Protein AF-A0A4Y2KUG7-F1 (afdb_monomer)

Nearest PDB structures (foldseek):
  6pr5-assembly1_A  TM=9.667E-01  e=8.102E-09  Helicoverpa zea
  6pqr-assembly1_A  TM=6.455E-01  e=1.041E-07  Helicoverpa zea
  6pqy-assembly1_D  TM=7.388E-01  e=4.817E-07  Helicoverpa zea
  6pqn-assembly1_A  TM=5.724E-01  e=1.990E-06  Helicoverpa zea
  6pqn-assembly1_B  TM=5.349E-01  e=6.933E-06  Helicoverpa zea

Secondary structure (DSSP, 8-state):
-HHHH---HHHHHHHHHHHHHHTSSS-B-HHHHHHHHHHHHHHHHHH-TTSPPPHHHHHHHHHHHHHHHH-SS-GGGG-SHHHHHHHHHHHHHHHHSS--S-HHHHHHHHHHHHHHHH-HHHHHHSPPPPPPPPPPPHHHHHHB---S---------------------

Radius of gyration: 23.15 Å; Cα contacts (8 Å, |Δi|>4): 95; chains: 1; bounding box: 74×38×55 Å

pLDDT: mean 82.9, std 19.22, range [28.8, 96.75]

Foldseek 3Di:
DCVVPVDDPVLVVLVVLLVVLLLDQAAFDLVLLLVSLVVSVVVCCVPPVVDDDDPVSCCCSPVVSVVSVPDPGRNSVVDCVVVVVCVVVLVVCLVPPFDPPDPVRSVVRSVVVVCCVPDPVNVVVDDDDDDDDDDDDPSSVVRGDDDDDPPPPDDDPDDDDDDDDDDDD

Mean predicted aligned error: 10.37 Å

Organism: Araneus ventricosus (NCBI:txid182803)

Solvent-accessible surface area (backbone atoms only — not comparable to full-atom values): 10553 Å² total; per-residue (Å²): 107,45,92,78,69,74,50,63,61,67,62,53,53,52,51,51,41,52,52,52,54,47,63,29,79,50,55,66,32,58,65,57,44,42,53,55,27,48,56,52,48,52,51,44,53,74,77,39,66,91,53,83,76,52,70,69,59,45,44,50,49,76,41,34,50,63,53,54,69,73,42,93,56,35,62,29,74,73,52,62,62,70,63,57,59,46,52,59,51,52,58,50,38,60,71,76,66,29,56,86,86,44,73,67,54,25,50,52,38,41,49,53,53,50,51,62,63,67,31,66,73,60,47,71,74,44,88,75,81,87,79,85,84,76,88,78,56,75,70,44,61,71,34,37,57,88,71,86,75,102,75,82,91,71,88,80,86,75,86,78,84,84,78,85,77,87,79,90,131

Sequence (169 aa):
MTEITGVEFNLIKRLVIILECINCNMKINLDKFAEFSRVTQDIYLRKYSWYPMPVSLHKILFHGRNIIEACILPIGLYSEEAQEARNKHNRQYRKLFTRKTFRISTNTDLLHRLLITSDPYIASLRAAPKSIKQKMDREMKKLLELSLSDEEDSVIVSEDSSEESSSSE

Structure (mmCIF, N/CA/C/O backbone):
data_AF-A0A4Y2KUG7-F1
#
_entry.id   AF-A0A4Y2KUG7-F1
#
loop_
_atom_site.group_PDB
_atom_site.id
_atom_site.type_symbol
_atom_site.label_atom_id
_atom_site.label_alt_id
_atom_site.label_comp_id
_atom_site.label_asym_id
_atom_site.label_entity_id
_atom_site.label_seq_id
_atom_site.pdbx_PDB_ins_code
_atom_site.Cartn_x
_atom_site.Cartn_y
_atom_site.Cartn_z
_atom_site.occupancy
_atom_site.B_iso_or_equiv
_atom_site.auth_seq_id
_atom_site.auth_comp_id
_atom_site.auth_asym_id
_atom_site.auth_atom_id
_atom_site.pdbx_PDB_model_num
ATOM 1 N N . MET A 1 1 ? -2.804 17.372 15.216 1.00 58.84 1 MET A N 1
ATOM 2 C CA . MET A 1 1 ? -3.785 17.189 14.115 1.00 58.84 1 MET A CA 1
ATOM 3 C C . MET A 1 1 ? -5.213 17.286 14.633 1.00 58.84 1 MET A C 1
ATOM 5 O O . MET A 1 1 ? -5.960 18.100 14.119 1.00 58.84 1 MET A O 1
ATOM 9 N N . THR A 1 2 ? -5.568 16.549 15.688 1.00 69.31 2 THR A N 1
ATOM 10 C CA . THR A 1 2 ? -6.871 16.649 16.373 1.00 69.31 2 THR A CA 1
ATOM 11 C C . THR A 1 2 ? -7.200 18.037 16.908 1.00 69.31 2 THR A C 1
ATOM 13 O O . THR A 1 2 ? -8.322 18.495 16.741 1.00 69.31 2 THR A O 1
ATOM 16 N N . GLU A 1 3 ? -6.213 18.739 17.466 1.00 74.69 3 GLU A N 1
ATOM 17 C CA . GLU A 1 3 ? -6.369 20.128 17.930 1.00 74.69 3 GLU A CA 1
ATOM 18 C C . GLU A 1 3 ? -6.709 21.112 16.800 1.00 74.69 3 GLU A C 1
ATOM 20 O O . GLU A 1 3 ? -7.303 22.152 17.050 1.00 74.69 3 GLU A O 1
ATOM 25 N N . ILE A 1 4 ? -6.360 20.775 15.553 1.00 82.75 4 ILE A N 1
ATOM 26 C CA . ILE A 1 4 ? -6.547 21.648 14.386 1.00 82.75 4 ILE A CA 1
ATOM 27 C C . ILE A 1 4 ? -7.845 21.297 13.648 1.00 82.75 4 ILE A C 1
ATOM 29 O O . ILE A 1 4 ? -8.568 22.188 13.217 1.00 82.75 4 ILE A O 1
ATOM 33 N N . THR A 1 5 ? -8.153 20.006 13.483 1.00 82.50 5 THR A N 1
ATOM 34 C CA . THR A 1 5 ? -9.304 19.547 12.686 1.00 82.50 5 THR A CA 1
ATOM 35 C C . THR A 1 5 ? -10.573 19.306 13.502 1.00 82.50 5 THR A C 1
ATOM 37 O O . THR A 1 5 ? -11.635 19.123 12.913 1.00 82.50 5 THR A O 1
ATOM 40 N N . GLY A 1 6 ? -10.489 19.262 14.837 1.00 82.19 6 GLY A N 1
ATOM 41 C CA . GLY A 1 6 ? -11.631 18.963 15.712 1.00 82.19 6 GLY A CA 1
ATOM 42 C C . GLY A 1 6 ? -12.154 17.524 15.597 1.00 82.19 6 GLY A C 1
ATOM 43 O O . GLY A 1 6 ? -13.226 17.205 16.110 1.00 82.19 6 GLY A O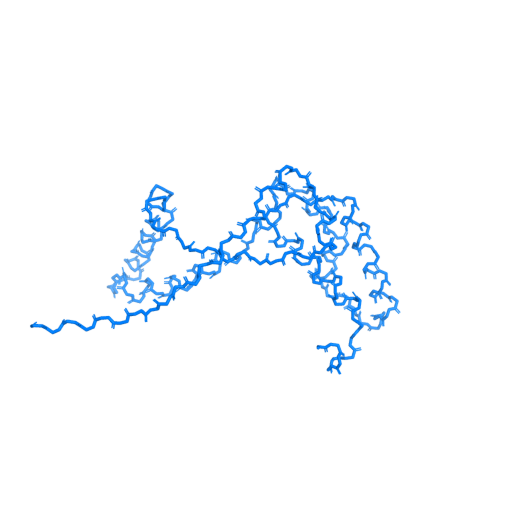 1
ATOM 44 N N . VAL A 1 7 ? -11.420 16.644 14.909 1.00 84.81 7 VAL A N 1
ATOM 45 C CA . VAL A 1 7 ? -11.769 15.227 14.749 1.00 84.81 7 VAL A CA 1
ATOM 46 C C . VAL A 1 7 ? -11.353 14.442 15.994 1.00 84.81 7 VAL A C 1
ATOM 48 O O . VAL A 1 7 ? -10.363 14.758 16.652 1.00 84.81 7 VAL A O 1
ATOM 51 N N . GLU A 1 8 ? -12.115 13.404 16.328 1.00 86.25 8 GLU A N 1
ATOM 52 C CA . GLU A 1 8 ? -11.879 12.586 17.512 1.00 86.25 8 GLU A CA 1
ATOM 53 C C . GLU A 1 8 ? -10.570 11.780 17.402 1.00 86.25 8 GLU A C 1
ATOM 55 O O . GLU A 1 8 ? -10.316 11.087 16.415 1.00 86.25 8 GLU A O 1
ATOM 60 N N . PHE A 1 9 ? -9.723 11.870 18.434 1.00 88.19 9 PHE A N 1
ATOM 61 C CA . PHE A 1 9 ? -8.384 11.268 18.438 1.00 88.19 9 PHE A CA 1
ATOM 62 C C . PHE A 1 9 ? -8.400 9.746 18.315 1.00 88.19 9 PHE A C 1
ATOM 64 O O . PHE A 1 9 ? -7.581 9.174 17.597 1.00 88.19 9 PHE A O 1
ATOM 71 N N . ASN A 1 10 ? -9.328 9.089 19.009 1.00 90.56 10 ASN A N 1
ATOM 72 C CA . ASN A 1 10 ? -9.413 7.634 19.039 1.00 90.56 10 ASN A CA 1
ATOM 73 C C . ASN A 1 10 ? -9.748 7.069 17.652 1.00 90.56 10 ASN A C 1
ATOM 75 O O . ASN A 1 10 ? -9.095 6.126 17.207 1.00 90.56 10 ASN A O 1
ATOM 79 N N . LEU A 1 11 ? -10.692 7.685 16.930 1.00 90.19 11 LEU A N 1
ATOM 80 C CA . LEU A 1 11 ? -10.992 7.325 15.548 1.00 90.19 11 LEU A CA 1
ATOM 81 C C . LEU A 1 11 ? -9.755 7.449 14.651 1.00 90.19 11 LEU A C 1
ATOM 83 O O . LEU A 1 11 ? -9.441 6.505 13.930 1.00 90.19 11 LEU A O 1
ATOM 87 N N . ILE A 1 12 ? -9.021 8.565 14.720 1.00 91.50 12 ILE A N 1
ATOM 88 C CA . ILE A 1 12 ? -7.801 8.746 13.914 1.00 91.50 12 ILE A CA 1
ATOM 89 C C . ILE A 1 1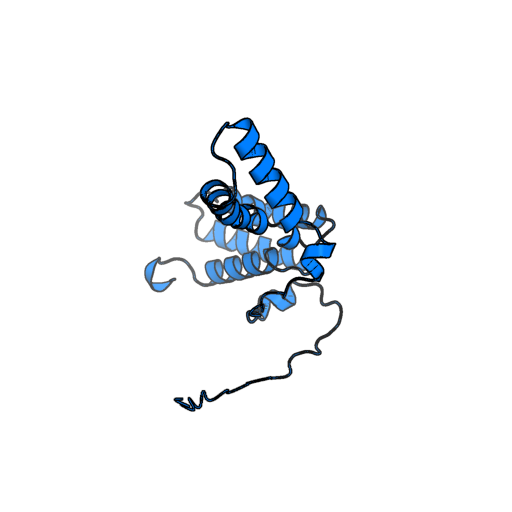2 ? -6.770 7.670 14.251 1.00 91.50 12 ILE A C 1
ATOM 91 O O . ILE A 1 12 ? -6.245 7.026 13.346 1.00 91.50 12 ILE A O 1
ATOM 95 N N . LYS A 1 13 ? -6.507 7.434 15.541 1.00 91.81 13 LYS A N 1
ATOM 96 C CA . LYS A 1 13 ? -5.537 6.428 15.984 1.00 91.81 13 LYS A CA 1
ATOM 97 C C . LYS A 1 13 ? -5.892 5.035 15.454 1.00 91.81 13 LYS A C 1
ATOM 99 O O . LYS A 1 13 ? -5.030 4.340 14.926 1.00 91.81 13 LYS A O 1
ATOM 104 N N . ARG A 1 14 ? -7.166 4.645 15.536 1.00 92.31 14 ARG A N 1
ATOM 105 C CA . ARG A 1 14 ? -7.652 3.355 15.021 1.00 92.31 14 ARG A CA 1
ATOM 106 C C . ARG A 1 14 ? -7.491 3.231 13.512 1.00 92.31 14 ARG A C 1
ATOM 108 O O . ARG A 1 14 ? -7.072 2.181 13.037 1.00 92.31 14 ARG A O 1
ATOM 115 N N . LEU A 1 15 ? -7.788 4.291 12.762 1.00 92.62 15 LEU A N 1
ATOM 116 C CA . LEU A 1 15 ? -7.596 4.298 11.312 1.00 92.62 15 LEU A CA 1
ATOM 117 C C . LEU A 1 15 ? -6.119 4.174 10.934 1.00 92.62 15 LEU A C 1
ATOM 119 O O . LEU A 1 15 ? -5.803 3.415 10.024 1.00 92.62 15 LEU A O 1
ATOM 123 N N . VAL A 1 16 ? -5.221 4.847 11.658 1.00 92.62 16 VAL A N 1
ATOM 124 C CA . VAL A 1 16 ? -3.771 4.697 11.462 1.00 92.62 16 VAL A CA 1
ATOM 125 C C . VAL A 1 16 ? -3.348 3.245 11.682 1.00 92.62 16 VAL A C 1
ATOM 127 O O . VAL A 1 16 ? -2.717 2.671 10.804 1.00 92.62 16 VAL A O 1
ATOM 130 N N . ILE A 1 17 ? -3.780 2.614 12.778 1.00 92.44 17 ILE A N 1
ATOM 131 C CA . ILE A 1 17 ? -3.452 1.208 13.070 1.00 92.44 17 ILE A CA 1
ATOM 132 C C . ILE A 1 17 ? -3.971 0.265 11.974 1.00 92.44 17 ILE A C 1
ATOM 134 O O . ILE A 1 17 ? -3.266 -0.659 11.574 1.00 92.44 17 ILE A O 1
ATOM 138 N N . ILE A 1 18 ? -5.189 0.488 11.466 1.00 92.81 18 ILE A N 1
ATOM 139 C CA . ILE A 1 18 ? -5.754 -0.315 10.368 1.00 92.81 18 ILE A CA 1
ATOM 140 C C . ILE A 1 18 ? -4.913 -0.161 9.098 1.00 92.81 18 ILE A C 1
ATOM 142 O O . ILE A 1 18 ? -4.599 -1.157 8.453 1.00 92.81 18 ILE A O 1
ATOM 146 N N . LEU A 1 19 ? -4.536 1.068 8.742 1.00 92.12 19 LEU A N 1
ATOM 147 C CA . LEU A 1 19 ? -3.739 1.339 7.546 1.00 92.12 19 LEU A CA 1
ATOM 148 C C . LEU A 1 19 ? -2.321 0.775 7.660 1.00 92.12 19 LEU A C 1
ATOM 150 O O . LEU A 1 19 ? -1.838 0.165 6.711 1.00 92.12 19 LEU A O 1
ATOM 154 N N . GLU A 1 20 ? -1.679 0.910 8.821 1.00 90.38 20 GLU A N 1
ATOM 155 C CA . GLU A 1 20 ? -0.385 0.280 9.097 1.00 90.38 20 GLU A CA 1
ATOM 156 C C . GLU A 1 20 ? -0.487 -1.245 8.994 1.00 90.38 20 GLU A C 1
ATOM 158 O O . GLU A 1 20 ? 0.365 -1.883 8.381 1.00 90.38 20 GLU A O 1
ATOM 163 N N . CYS A 1 21 ? -1.558 -1.835 9.532 1.00 89.44 21 CYS A N 1
ATOM 164 C CA . CYS A 1 21 ? -1.816 -3.268 9.442 1.00 89.44 21 CYS A CA 1
ATOM 165 C C . CYS A 1 21 ? -1.987 -3.734 7.988 1.00 89.44 21 CYS A C 1
ATOM 167 O O . CYS A 1 21 ? -1.428 -4.758 7.615 1.00 89.44 21 CYS A O 1
ATOM 169 N N . ILE A 1 22 ? -2.683 -2.975 7.140 1.00 89.94 22 ILE A N 1
ATOM 170 C CA . ILE A 1 22 ? -2.823 -3.302 5.711 1.00 89.94 22 ILE A CA 1
ATOM 171 C C . ILE A 1 22 ? -1.491 -3.128 4.968 1.00 89.94 22 ILE A C 1
ATOM 173 O O . ILE A 1 22 ? -1.157 -3.938 4.110 1.00 89.94 22 ILE A O 1
ATOM 177 N N . ASN A 1 23 ? -0.700 -2.110 5.303 1.00 88.38 23 ASN A N 1
ATOM 178 C CA . ASN A 1 23 ? 0.590 -1.879 4.648 1.00 88.38 23 ASN A CA 1
ATOM 179 C C . ASN A 1 23 ? 1.713 -2.793 5.173 1.00 88.38 23 ASN A C 1
ATOM 181 O O . ASN A 1 23 ? 2.862 -2.703 4.743 1.00 88.38 23 ASN A O 1
ATOM 185 N N . CYS A 1 24 ? 1.420 -3.674 6.130 1.00 85.50 24 CYS A N 1
ATOM 186 C CA . CYS A 1 24 ? 2.411 -4.616 6.614 1.00 85.50 24 CYS A CA 1
ATOM 187 C C . CYS A 1 24 ? 2.530 -5.815 5.662 1.00 85.50 24 CYS A C 1
ATOM 189 O O . CYS A 1 24 ? 1.547 -6.352 5.151 1.00 85.50 24 CYS A O 1
ATOM 191 N N . ASN A 1 25 ? 3.759 -6.292 5.473 1.00 85.56 25 ASN A N 1
ATOM 192 C CA . ASN A 1 25 ? 4.041 -7.489 4.676 1.00 85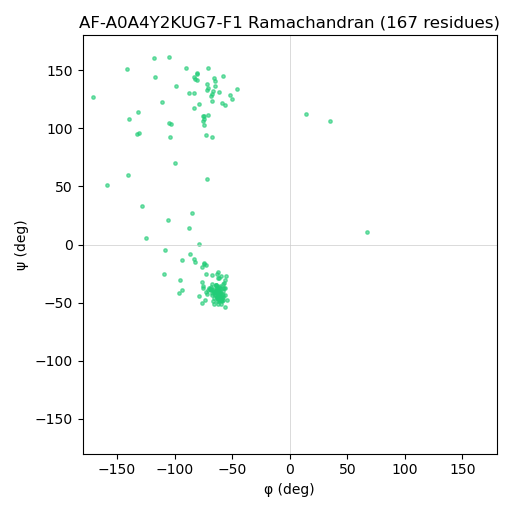.56 25 ASN A CA 1
ATOM 193 C C . ASN A 1 25 ? 3.894 -8.783 5.501 1.00 85.56 25 ASN A C 1
ATOM 195 O O . ASN A 1 25 ? 4.557 -9.778 5.218 1.00 85.56 25 ASN A O 1
ATOM 199 N N . MET A 1 26 ? 3.055 -8.770 6.543 1.00 86.75 26 MET A N 1
ATOM 200 C CA . MET A 1 26 ? 2.852 -9.886 7.472 1.00 86.75 26 MET A CA 1
ATOM 201 C C . MET A 1 26 ? 1.416 -10.403 7.428 1.00 86.75 26 MET A C 1
ATOM 203 O O . MET A 1 26 ? 0.498 -9.718 6.978 1.00 86.75 26 MET A O 1
ATOM 207 N N . LYS A 1 27 ? 1.215 -11.635 7.904 1.00 88.25 27 LYS A N 1
ATOM 208 C CA . LYS A 1 27 ? -0.121 -12.226 7.997 1.00 88.25 27 LYS A CA 1
ATOM 209 C C . LYS A 1 27 ? -0.930 -11.573 9.118 1.00 88.25 27 LYS A C 1
ATOM 211 O O . LYS A 1 27 ? -0.456 -11.399 10.242 1.00 88.25 27 LYS A O 1
ATOM 216 N N . ILE A 1 28 ? -2.166 -11.214 8.790 1.00 89.75 28 ILE A N 1
ATOM 217 C CA . ILE A 1 28 ? -3.101 -10.533 9.685 1.00 89.75 28 ILE A CA 1
ATOM 218 C C . ILE A 1 28 ? -4.048 -11.573 10.276 1.00 89.75 28 ILE A C 1
ATOM 220 O O . ILE A 1 28 ? -4.586 -12.407 9.551 1.00 89.75 28 ILE A O 1
ATOM 224 N N . ASN A 1 29 ? -4.307 -11.487 11.580 1.00 91.38 29 ASN A N 1
ATOM 225 C CA . ASN A 1 29 ? -5.329 -12.305 12.215 1.00 91.38 29 ASN A CA 1
ATOM 226 C C . ASN A 1 29 ? -6.722 -11.772 11.838 1.00 91.38 29 ASN A C 1
ATOM 228 O O . ASN A 1 29 ? -7.131 -10.691 12.274 1.00 91.38 29 ASN A O 1
ATOM 232 N N . LEU A 1 30 ? -7.454 -12.548 11.037 1.00 91.12 30 LEU A N 1
ATOM 233 C CA . LEU A 1 30 ? -8.738 -12.145 10.456 1.00 91.12 30 LEU A CA 1
ATOM 234 C C . LEU A 1 30 ? -9.818 -11.837 11.502 1.00 91.12 30 LEU A C 1
ATOM 236 O O . LEU A 1 30 ? -10.633 -10.934 11.297 1.00 91.12 30 LEU A O 1
ATOM 240 N N . ASP A 1 31 ? -9.851 -12.574 12.611 1.00 92.50 31 ASP A N 1
ATOM 241 C CA . ASP A 1 31 ? -10.883 -12.420 13.641 1.00 92.50 31 ASP A CA 1
ATOM 242 C C . ASP A 1 31 ? -10.664 -11.149 14.453 1.00 92.50 31 ASP A C 1
ATOM 244 O O . ASP A 1 31 ? -11.569 -10.319 14.571 1.00 92.50 31 ASP A O 1
ATOM 248 N N . LYS A 1 32 ? -9.429 -10.931 14.913 1.00 92.50 32 LYS A N 1
ATOM 249 C CA . LYS A 1 32 ? -9.061 -9.710 15.638 1.00 92.50 32 LYS A CA 1
ATOM 250 C C . LYS A 1 32 ? -9.206 -8.468 14.762 1.00 92.50 32 LYS A C 1
ATOM 252 O O . LYS A 1 32 ? -9.679 -7.435 15.234 1.00 92.50 32 LYS A O 1
ATOM 257 N N . PHE A 1 33 ? -8.832 -8.558 13.485 1.00 92.94 33 PHE A N 1
ATOM 258 C CA . PHE A 1 33 ? -8.990 -7.456 12.537 1.00 92.94 33 PHE A CA 1
ATOM 259 C C . PHE A 1 33 ? -10.467 -7.115 12.289 1.00 92.94 33 PHE A C 1
ATOM 261 O O . PHE A 1 33 ? -10.834 -5.937 12.244 1.00 92.94 33 PHE A O 1
ATOM 268 N N . ALA A 1 34 ? -11.331 -8.128 12.169 1.00 93.81 34 ALA A N 1
ATOM 269 C CA . ALA A 1 34 ? -12.765 -7.929 11.979 1.00 93.81 34 ALA A CA 1
ATOM 270 C C . ALA A 1 34 ? -13.417 -7.266 13.201 1.00 93.81 34 ALA A C 1
ATOM 272 O O . ALA A 1 34 ? -14.207 -6.333 13.045 1.00 93.81 34 ALA A O 1
ATOM 273 N N . GLU A 1 35 ? -13.058 -7.694 14.413 1.00 94.38 35 GLU A N 1
ATOM 274 C CA . GLU A 1 35 ? -13.526 -7.061 15.649 1.00 94.38 35 GLU A CA 1
ATOM 275 C C . GLU A 1 35 ? -13.052 -5.603 15.741 1.00 94.38 35 GLU A C 1
ATOM 277 O O . GLU A 1 35 ? -13.852 -4.692 15.976 1.00 94.38 35 GLU A O 1
ATOM 282 N N . PHE A 1 36 ? -11.768 -5.353 15.463 1.00 94.06 36 PHE A N 1
ATOM 283 C CA . PHE A 1 36 ? -11.200 -4.006 15.484 1.00 94.06 36 PHE A CA 1
ATOM 284 C C . PHE A 1 36 ? -11.877 -3.069 14.470 1.00 94.06 36 PHE A C 1
ATOM 286 O O . PHE A 1 36 ? -12.170 -1.910 14.790 1.00 94.06 36 PHE A O 1
ATOM 293 N N . SER A 1 37 ? -12.186 -3.578 13.274 1.00 94.12 37 SER A N 1
ATOM 294 C CA . SER A 1 37 ? -12.884 -2.838 12.216 1.00 94.12 37 SER A CA 1
ATOM 295 C C . SER A 1 37 ? -14.335 -2.528 12.589 1.00 94.12 37 SER A C 1
ATOM 297 O O . SER A 1 37 ? -14.758 -1.382 12.442 1.00 94.12 37 SER A O 1
ATOM 299 N N . ARG A 1 38 ? -15.071 -3.491 13.167 1.00 94.50 38 ARG A N 1
ATOM 300 C CA . ARG A 1 38 ? -16.453 -3.284 13.646 1.00 94.50 38 ARG A CA 1
ATOM 301 C C . ARG A 1 38 ? -16.541 -2.204 14.718 1.00 94.50 38 ARG A C 1
ATOM 303 O O . ARG A 1 38 ? -17.348 -1.288 14.604 1.00 94.50 38 ARG A O 1
ATOM 310 N N . VAL A 1 39 ? -15.666 -2.250 15.724 1.00 94.50 39 VAL A N 1
ATOM 311 C CA . VAL A 1 39 ? -15.657 -1.222 16.779 1.00 94.50 39 VAL A CA 1
ATOM 312 C C . VAL A 1 39 ? -15.359 0.161 16.190 1.00 94.50 39 VAL A C 1
ATOM 314 O O . VAL A 1 39 ? -15.966 1.154 16.586 1.00 94.50 39 VAL A O 1
ATOM 317 N N . THR A 1 40 ? -14.451 0.238 15.217 1.00 93.75 40 THR A N 1
ATOM 318 C CA . THR A 1 40 ? -14.097 1.500 14.548 1.00 93.75 40 THR A CA 1
ATOM 319 C C . THR A 1 40 ? -15.254 2.037 13.698 1.00 93.75 40 THR A C 1
ATOM 321 O O . THR A 1 40 ? -15.536 3.236 13.727 1.00 93.75 40 THR A O 1
ATOM 324 N N . GLN A 1 41 ? -15.979 1.155 13.008 1.00 93.62 41 GLN A N 1
ATOM 325 C CA . GLN A 1 41 ? -17.199 1.487 12.275 1.00 93.62 41 GLN A CA 1
ATOM 326 C C . GLN A 1 41 ? -18.276 2.066 13.203 1.00 93.62 41 GLN A C 1
ATOM 328 O O . GLN A 1 41 ? -18.860 3.103 12.887 1.00 93.62 41 GLN A O 1
ATOM 333 N N . ASP A 1 42 ? -18.516 1.449 14.360 1.00 93.62 42 ASP A N 1
ATOM 334 C CA . ASP A 1 42 ? -19.530 1.929 15.302 1.00 93.62 42 ASP A CA 1
ATOM 335 C C . ASP A 1 42 ? -19.195 3.311 15.869 1.00 93.62 42 ASP A C 1
ATOM 337 O O . ASP A 1 42 ? -20.095 4.123 16.095 1.00 93.62 42 ASP A O 1
ATOM 341 N N . ILE A 1 43 ? -17.910 3.592 16.112 1.00 92.12 43 ILE A N 1
ATOM 342 C CA . ILE A 1 43 ? -17.446 4.919 16.541 1.00 92.12 43 ILE A CA 1
ATOM 343 C C . ILE A 1 43 ? -17.742 5.947 15.444 1.00 92.12 43 ILE A C 1
ATOM 345 O O . ILE A 1 43 ? -18.288 7.013 15.739 1.00 92.12 43 ILE A O 1
ATOM 349 N N . TYR A 1 44 ? -17.442 5.609 14.186 1.00 92.56 44 TYR A N 1
AT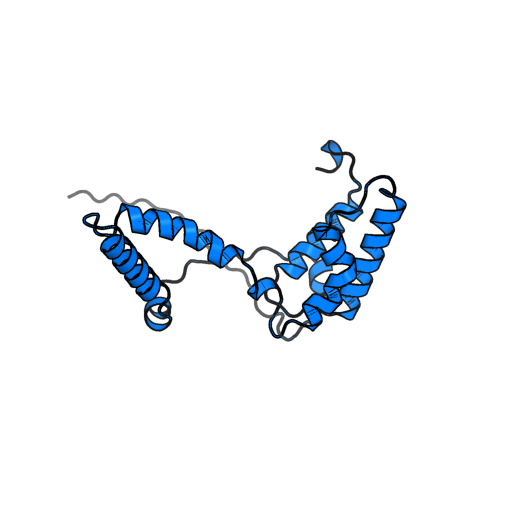OM 350 C CA . TYR A 1 44 ? -17.712 6.476 13.042 1.00 92.56 44 TYR A CA 1
ATOM 351 C C . TYR A 1 44 ? -19.204 6.790 12.910 1.00 92.56 44 TYR A C 1
ATOM 353 O O . TYR A 1 44 ? -19.581 7.957 12.862 1.00 92.56 44 TYR A O 1
ATOM 361 N N . LEU A 1 45 ? -20.065 5.768 12.923 1.00 91.88 45 LEU A N 1
ATOM 362 C CA . LEU A 1 45 ? -21.513 5.941 12.782 1.00 91.88 45 LEU A CA 1
ATOM 363 C C . LEU A 1 45 ? -22.121 6.741 13.939 1.00 91.88 45 LEU A C 1
ATOM 365 O O . LEU A 1 45 ? -23.004 7.561 13.713 1.00 91.88 45 LEU A O 1
ATOM 369 N N . ARG A 1 46 ? -21.636 6.553 15.172 1.00 92.81 46 ARG A N 1
ATOM 370 C CA . ARG A 1 46 ? -22.131 7.299 16.339 1.00 92.81 46 ARG A CA 1
ATOM 371 C C . ARG A 1 46 ? -21.727 8.772 16.330 1.00 92.81 46 ARG A C 1
ATOM 373 O O . ARG A 1 46 ? -22.499 9.609 16.787 1.00 92.81 46 ARG A O 1
ATOM 380 N N . LYS A 1 47 ? -20.514 9.093 15.873 1.00 90.06 47 LYS A N 1
ATOM 381 C CA . LYS A 1 47 ? -19.951 10.456 15.940 1.00 90.06 47 LYS A CA 1
ATOM 382 C C . LYS A 1 47 ? -20.162 11.269 14.664 1.00 90.06 47 LYS A C 1
ATOM 384 O O . LYS A 1 47 ? -20.291 12.488 14.736 1.00 90.06 47 LYS A O 1
ATOM 389 N N . TYR A 1 48 ? -20.202 10.602 13.517 1.00 90.81 48 TYR A N 1
ATOM 390 C CA . TYR A 1 48 ? -20.192 11.215 12.191 1.00 90.81 48 TYR A CA 1
ATOM 391 C C . TYR A 1 48 ? -21.340 10.707 11.309 1.00 90.81 48 TYR A C 1
ATOM 393 O O . TYR A 1 48 ? -21.198 10.643 10.095 1.00 90.81 48 TYR A O 1
ATOM 401 N N . SER A 1 49 ? -22.501 10.385 11.894 1.00 90.75 49 SER A N 1
ATOM 402 C CA . SER A 1 49 ? -23.701 9.945 11.153 1.00 90.75 49 SER A CA 1
ATOM 403 C C . SER A 1 49 ? -24.161 10.921 10.065 1.00 90.75 49 SER A C 1
ATOM 405 O O . SER A 1 49 ? -24.783 10.511 9.090 1.00 90.75 49 SER A O 1
ATOM 407 N N . TRP A 1 50 ? -23.854 12.209 10.228 1.00 93.69 50 TRP A N 1
ATOM 408 C CA . TRP A 1 50 ? -24.182 13.270 9.277 1.00 93.69 50 TRP A CA 1
ATOM 409 C C . TRP A 1 50 ? -23.323 13.237 8.003 1.00 93.69 50 TRP A C 1
ATOM 411 O O . TRP A 1 50 ? -23.705 13.852 7.009 1.00 93.69 50 TRP A O 1
ATOM 421 N N . TYR A 1 51 ? -22.179 12.543 8.012 1.00 92.62 51 TYR A N 1
ATOM 422 C CA . TYR A 1 51 ? -21.281 12.448 6.866 1.00 92.62 51 TYR A CA 1
ATOM 423 C C . TYR A 1 51 ? -21.292 11.024 6.289 1.00 92.62 51 TYR A C 1
ATOM 425 O O . TYR A 1 51 ? -20.973 10.067 7.000 1.00 92.62 51 TYR A O 1
ATOM 433 N N . PRO A 1 52 ? -21.626 10.843 4.999 1.00 91.62 52 PRO A N 1
ATOM 434 C CA . PRO A 1 52 ? -21.611 9.525 4.383 1.00 91.62 52 PRO A CA 1
ATOM 435 C C . PRO A 1 52 ? -20.179 8.987 4.296 1.00 91.62 52 PRO A C 1
ATOM 437 O O . PRO A 1 52 ? -19.263 9.670 3.840 1.00 91.62 52 PRO A O 1
ATOM 440 N N . MET A 1 53 ? -19.984 7.735 4.712 1.00 92.81 53 MET A N 1
ATOM 441 C CA . MET A 1 53 ? -18.662 7.110 4.724 1.00 92.81 53 MET A CA 1
ATOM 442 C C . MET A 1 53 ? -18.068 7.031 3.302 1.00 92.81 53 MET A C 1
ATOM 444 O O . MET A 1 53 ? -18.738 6.527 2.396 1.00 92.81 53 MET A O 1
ATOM 448 N N . PRO A 1 54 ? -16.805 7.453 3.088 1.00 95.06 54 PRO A N 1
ATOM 449 C CA . PRO A 1 54 ? -16.137 7.302 1.800 1.00 95.06 54 PRO A CA 1
ATOM 450 C C . PRO A 1 54 ? -16.068 5.837 1.363 1.00 95.06 54 PRO A C 1
ATOM 452 O O . PRO A 1 54 ? -15.847 4.949 2.187 1.00 95.06 54 PRO A O 1
ATOM 455 N N . VAL A 1 55 ? -16.174 5.579 0.057 1.00 95.62 55 VAL A N 1
ATOM 456 C CA . VAL A 1 55 ? -16.185 4.211 -0.498 1.00 95.62 55 VAL A CA 1
ATOM 457 C C . VAL A 1 55 ? -14.922 3.425 -0.128 1.00 95.62 55 VAL A C 1
ATOM 459 O O . VAL A 1 55 ? -15.009 2.234 0.157 1.00 95.62 55 VAL A O 1
ATOM 462 N N . SER A 1 56 ? -13.754 4.073 -0.099 1.00 94.19 56 SER A N 1
ATOM 463 C CA . SER A 1 56 ? -12.496 3.451 0.334 1.00 94.19 56 SER A CA 1
ATOM 464 C C . SER A 1 56 ? -12.564 2.990 1.791 1.00 94.19 56 SER A C 1
ATOM 466 O O . SER A 1 56 ? -12.270 1.834 2.085 1.00 94.19 56 SER A O 1
ATOM 468 N N . LEU A 1 57 ? -13.026 3.863 2.688 1.00 94.06 57 LEU A N 1
ATOM 469 C CA . LEU A 1 57 ? -13.167 3.551 4.106 1.00 94.06 57 LEU A CA 1
ATOM 470 C C . LEU A 1 57 ? -14.228 2.470 4.347 1.00 94.06 57 LEU A C 1
ATOM 472 O O . LEU A 1 57 ? -14.002 1.553 5.131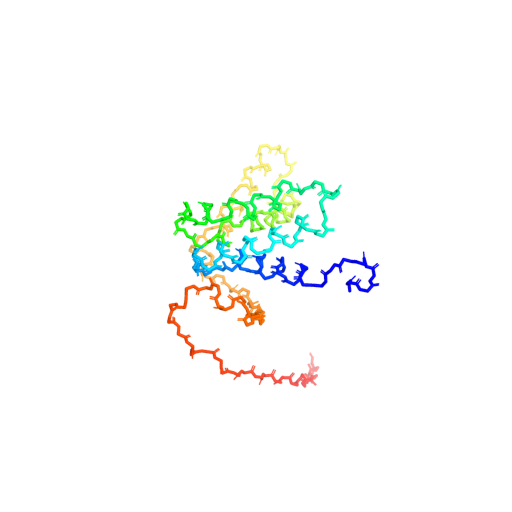 1.00 94.06 57 LEU A O 1
ATOM 476 N N . HIS A 1 58 ? -15.347 2.531 3.625 1.00 94.25 58 HIS A N 1
ATOM 477 C CA . HIS A 1 58 ? -16.396 1.518 3.682 1.00 94.25 58 HIS A CA 1
ATOM 478 C C . HIS A 1 58 ? -15.872 0.141 3.263 1.00 94.25 58 HIS A C 1
ATOM 480 O O . HIS A 1 58 ? -16.059 -0.832 3.988 1.00 94.25 58 HIS A O 1
ATOM 486 N N . LYS A 1 59 ? -15.144 0.058 2.141 1.00 95.06 59 LYS A N 1
ATOM 487 C CA . LYS A 1 59 ? -14.519 -1.194 1.694 1.00 95.06 59 LYS A CA 1
ATOM 488 C C . LYS A 1 59 ? -13.555 -1.754 2.739 1.00 95.06 59 LYS A C 1
ATOM 490 O O . LYS A 1 59 ? -13.596 -2.951 2.993 1.00 95.06 59 LYS A O 1
ATOM 495 N N . ILE A 1 60 ? -12.743 -0.910 3.374 1.00 94.25 60 ILE A N 1
ATOM 496 C CA . ILE A 1 60 ? -11.808 -1.344 4.420 1.00 94.25 60 ILE A CA 1
ATOM 497 C C . ILE A 1 60 ? -12.559 -1.856 5.658 1.00 94.25 60 ILE A C 1
ATOM 499 O O . ILE A 1 60 ? -12.290 -2.962 6.115 1.00 94.25 60 ILE A O 1
ATOM 503 N N . LEU A 1 61 ? -13.519 -1.094 6.189 1.00 94.50 61 LEU A N 1
ATOM 504 C CA . LEU A 1 61 ? -14.181 -1.441 7.452 1.00 94.50 61 LEU A CA 1
ATOM 505 C C . LEU A 1 61 ? -15.197 -2.587 7.317 1.00 94.50 61 LEU A C 1
ATOM 507 O O . LEU A 1 61 ? -15.282 -3.422 8.214 1.00 94.50 61 LEU A O 1
ATOM 511 N N . PHE A 1 62 ? -15.948 -2.651 6.212 1.00 92.62 62 PHE A N 1
ATOM 512 C CA . PHE A 1 62 ? -16.998 -3.660 6.006 1.00 92.62 62 PHE A CA 1
ATOM 513 C C . PHE A 1 62 ? -16.508 -4.893 5.247 1.00 92.62 62 PHE A C 1
ATOM 515 O O . PHE A 1 62 ? -16.909 -6.011 5.565 1.00 92.62 62 PHE A O 1
ATOM 522 N N . HIS A 1 63 ? -15.662 -4.704 4.234 1.00 94.12 63 HIS A N 1
ATOM 523 C CA . HIS A 1 63 ? -15.198 -5.787 3.363 1.00 94.12 63 HIS A CA 1
ATOM 524 C C . HIS A 1 63 ? -13.733 -6.165 3.595 1.00 94.12 63 HIS A C 1
ATOM 526 O O . HIS A 1 63 ? -13.279 -7.148 3.015 1.00 94.12 63 HIS A O 1
ATOM 532 N N . GLY A 1 64 ? -13.004 -5.450 4.461 1.00 92.50 64 GLY A N 1
ATOM 533 C CA . GLY A 1 64 ? -11.571 -5.661 4.668 1.00 92.50 64 GLY A CA 1
ATOM 534 C C . GLY A 1 64 ? -11.226 -7.094 5.053 1.00 92.50 64 GLY A C 1
ATOM 535 O O . GLY A 1 64 ? -10.321 -7.666 4.458 1.00 92.50 64 GLY A O 1
ATOM 536 N N . ARG A 1 65 ? -11.994 -7.718 5.960 1.00 93.88 65 ARG A N 1
ATOM 537 C CA . ARG A 1 65 ? -11.803 -9.134 6.327 1.00 93.88 65 ARG A CA 1
ATOM 538 C C . ARG A 1 65 ? -11.872 -10.045 5.099 1.00 93.88 65 ARG A C 1
ATOM 540 O O . ARG A 1 65 ? -10.943 -10.803 4.862 1.00 93.88 65 ARG A O 1
ATOM 547 N N . ASN A 1 66 ? -12.952 -9.943 4.325 1.00 94.38 66 ASN A N 1
ATOM 548 C CA . ASN A 1 66 ? -13.196 -10.812 3.173 1.00 94.38 66 ASN A CA 1
ATOM 549 C C . ASN A 1 66 ? -12.135 -10.608 2.081 1.00 94.38 66 ASN A C 1
ATOM 551 O O . ASN A 1 66 ? -11.755 -11.554 1.403 1.00 94.38 66 ASN A O 1
ATOM 555 N N . ILE A 1 67 ? -11.655 -9.370 1.912 1.00 93.00 67 ILE A N 1
ATOM 556 C CA . ILE A 1 67 ? -10.578 -9.050 0.969 1.00 93.00 67 ILE A CA 1
ATOM 557 C C . ILE A 1 67 ? -9.270 -9.706 1.420 1.00 93.00 67 ILE A C 1
ATOM 559 O O . ILE A 1 67 ? -8.625 -10.366 0.614 1.00 93.00 67 ILE A O 1
ATOM 563 N N . ILE A 1 68 ? -8.897 -9.561 2.697 1.00 92.00 68 ILE A N 1
ATOM 564 C CA . ILE A 1 68 ? -7.667 -10.158 3.242 1.00 92.00 68 ILE A CA 1
ATOM 565 C C . ILE A 1 68 ? -7.736 -11.689 3.175 1.00 92.00 68 ILE A C 1
ATOM 567 O O . ILE A 1 68 ? -6.749 -12.326 2.830 1.00 92.00 68 ILE A O 1
ATOM 571 N N . GLU A 1 69 ? -8.899 -12.277 3.452 1.00 93.06 69 GLU A N 1
ATOM 572 C CA . GLU A 1 69 ? -9.131 -13.723 3.363 1.00 93.06 69 GLU A CA 1
ATOM 573 C C . GLU A 1 69 ? -9.002 -14.261 1.928 1.00 93.06 69 GLU A C 1
ATOM 575 O O . GLU A 1 69 ? -8.500 -15.364 1.723 1.00 93.06 69 GLU A O 1
ATOM 580 N N . ALA A 1 70 ? -9.410 -13.482 0.923 1.00 93.12 70 ALA A N 1
ATOM 581 C CA . ALA A 1 70 ? -9.277 -13.861 -0.482 1.00 93.12 70 ALA A CA 1
ATOM 582 C C . ALA A 1 70 ? -7.829 -13.765 -1.011 1.00 93.12 70 ALA A C 1
ATOM 584 O O . ALA A 1 70 ? -7.521 -14.313 -2.073 1.00 93.12 70 ALA A O 1
ATOM 585 N N . CYS A 1 71 ? -6.937 -13.065 -0.306 1.00 90.06 71 CYS A N 1
ATOM 586 C CA . CYS A 1 71 ? -5.544 -12.888 -0.702 1.00 90.06 71 CYS A CA 1
ATOM 587 C C . CYS A 1 71 ? -4.676 -14.082 -0.271 1.00 90.06 71 CYS A C 1
ATOM 589 O O . CYS A 1 71 ? -4.660 -14.482 0.888 1.00 90.06 71 CYS A O 1
ATOM 591 N N . ILE A 1 72 ? -3.888 -14.624 -1.206 1.00 91.06 72 ILE A N 1
ATOM 592 C CA . ILE A 1 72 ? -2.965 -15.745 -0.934 1.00 91.06 72 ILE A CA 1
ATOM 593 C C . ILE A 1 72 ? -1.726 -15.262 -0.161 1.00 91.06 72 ILE A C 1
ATOM 595 O O . ILE A 1 72 ? -1.184 -15.971 0.687 1.00 91.06 72 ILE A O 1
ATOM 599 N N . LEU A 1 73 ? -1.264 -14.052 -0.474 1.00 89.56 73 LEU A N 1
ATOM 600 C CA . LEU A 1 73 ? -0.132 -13.392 0.171 1.00 89.56 73 LEU A CA 1
ATOM 601 C C . LEU A 1 73 ? -0.619 -12.287 1.126 1.00 89.56 73 LEU A C 1
ATOM 603 O O . LEU A 1 73 ? -1.749 -11.817 0.984 1.00 89.56 73 LEU A O 1
ATOM 607 N N . PRO A 1 74 ? 0.221 -11.831 2.075 1.00 89.31 74 PRO A N 1
ATOM 608 C CA . PRO A 1 74 ? -0.041 -10.615 2.839 1.00 89.31 74 PRO A CA 1
ATOM 609 C C . PRO A 1 74 ? -0.489 -9.453 1.949 1.00 89.31 74 PRO A C 1
ATOM 611 O O . PRO A 1 74 ? 0.127 -9.185 0.917 1.00 89.31 74 PRO A O 1
ATOM 614 N N . ILE A 1 75 ? -1.545 -8.752 2.365 1.00 90.62 75 ILE A N 1
ATOM 615 C CA . ILE A 1 75 ? -2.188 -7.709 1.554 1.00 90.62 75 ILE A CA 1
ATOM 616 C C . ILE A 1 75 ? -1.217 -6.585 1.149 1.00 90.62 75 ILE A C 1
ATOM 618 O O . ILE A 1 75 ? -1.291 -6.113 0.017 1.00 90.62 75 ILE A O 1
ATOM 622 N N . GLY A 1 76 ? -0.244 -6.237 2.001 1.00 88.75 76 GLY A N 1
ATOM 623 C CA . GLY A 1 76 ? 0.788 -5.238 1.692 1.00 88.75 76 GLY A CA 1
ATOM 624 C C . GLY A 1 76 ? 1.648 -5.572 0.465 1.00 88.75 76 GLY A C 1
ATOM 625 O O . GLY A 1 76 ? 2.090 -4.671 -0.247 1.00 88.75 76 GLY A O 1
ATOM 626 N N . LEU A 1 77 ? 1.812 -6.858 0.128 1.00 90.06 77 LEU A N 1
ATOM 627 C CA . LEU A 1 77 ? 2.568 -7.282 -1.057 1.00 90.06 77 LEU A CA 1
ATOM 628 C C . LEU A 1 77 ? 1.811 -7.054 -2.373 1.00 90.06 77 LEU A C 1
ATOM 630 O O . LEU A 1 77 ? 2.432 -7.047 -3.433 1.00 90.06 77 LEU A O 1
ATOM 634 N N . TYR A 1 78 ? 0.493 -6.842 -2.323 1.00 90.88 78 TYR A N 1
ATOM 635 C CA . TYR A 1 78 ? -0.330 -6.503 -3.490 1.00 90.88 78 TYR A CA 1
ATOM 636 C C . TYR A 1 78 ? -0.381 -4.987 -3.769 1.00 90.88 78 TYR A C 1
ATOM 638 O O . TYR A 1 78 ? -1.241 -4.528 -4.520 1.00 90.88 78 TYR A O 1
ATOM 646 N N . SER A 1 79 ? 0.513 -4.200 -3.164 1.00 91.56 79 SER A N 1
ATOM 647 C CA . SER A 1 79 ? 0.534 -2.740 -3.296 1.00 91.56 79 SER A CA 1
ATOM 648 C C . SER A 1 79 ? 0.836 -2.259 -4.725 1.00 91.56 79 SER A C 1
ATOM 650 O O . SER A 1 79 ? 1.771 -2.724 -5.381 1.00 91.56 79 SER A O 1
ATOM 652 N N . GLU A 1 80 ? 0.078 -1.258 -5.185 1.00 93.19 80 GLU A N 1
ATOM 653 C CA . GLU A 1 80 ? 0.298 -0.565 -6.464 1.00 93.19 80 GLU A CA 1
ATOM 654 C C . GLU A 1 80 ? 1.482 0.424 -6.402 1.00 93.19 80 GLU A C 1
ATOM 656 O O . GLU A 1 80 ? 2.076 0.763 -7.430 1.00 93.19 80 GLU A O 1
ATOM 661 N N . GLU A 1 81 ? 1.902 0.837 -5.199 1.00 90.38 81 GLU A N 1
ATOM 662 C CA . GLU A 1 81 ? 2.927 1.871 -4.987 1.00 90.38 81 GLU A CA 1
ATOM 663 C C . GLU A 1 81 ? 4.257 1.538 -5.682 1.00 90.38 81 GLU A C 1
ATOM 665 O O . GLU A 1 81 ? 4.918 2.414 -6.248 1.00 90.38 81 GLU A O 1
ATOM 670 N N . ALA A 1 82 ? 4.642 0.257 -5.702 1.00 89.38 82 ALA A N 1
ATOM 671 C CA . ALA A 1 82 ? 5.860 -0.196 -6.371 1.00 89.38 82 ALA A CA 1
ATOM 672 C C . ALA A 1 82 ? 5.807 0.047 -7.892 1.00 89.38 82 ALA A C 1
ATOM 674 O O . ALA A 1 82 ? 6.803 0.456 -8.505 1.00 89.38 82 ALA A O 1
ATOM 675 N N . GLN A 1 83 ? 4.639 -0.161 -8.507 1.00 91.31 83 GLN A N 1
ATOM 676 C CA . GLN A 1 83 ? 4.421 0.085 -9.930 1.00 91.31 83 GLN A CA 1
ATOM 677 C C . GLN A 1 83 ? 4.371 1.589 -10.229 1.00 91.31 83 GLN A C 1
ATOM 679 O O . GLN A 1 83 ? 4.980 2.045 -11.201 1.00 91.31 83 GLN A O 1
ATOM 684 N N . GLU A 1 84 ? 3.720 2.385 -9.382 1.00 94.06 84 GLU A N 1
ATOM 685 C CA . GLU A 1 84 ? 3.669 3.841 -9.547 1.00 94.06 84 GLU A CA 1
ATOM 686 C C . GLU A 1 84 ? 5.039 4.502 -9.391 1.00 94.06 84 GLU A C 1
ATOM 688 O O . GLU A 1 84 ? 5.406 5.364 -10.198 1.00 94.06 84 GLU A O 1
ATOM 693 N N . ALA A 1 85 ? 5.854 4.056 -8.431 1.00 92.25 85 ALA A N 1
ATOM 694 C CA . ALA A 1 85 ? 7.229 4.524 -8.269 1.00 92.25 85 ALA A CA 1
ATOM 695 C C . ALA A 1 85 ? 8.055 4.302 -9.550 1.00 92.25 85 ALA A C 1
ATOM 697 O O . ALA A 1 85 ? 8.894 5.134 -9.929 1.00 92.25 85 ALA A O 1
ATOM 698 N N . ARG A 1 86 ? 7.764 3.228 -10.300 1.00 93.38 86 ARG A N 1
ATOM 699 C CA . ARG A 1 86 ? 8.400 2.942 -11.594 1.00 93.38 86 ARG A CA 1
ATOM 700 C C . ARG A 1 86 ? 8.111 4.007 -12.651 1.00 93.38 86 ARG A C 1
ATOM 702 O O . ARG A 1 86 ? 8.950 4.227 -13.529 1.00 93.38 86 ARG A O 1
ATOM 709 N N . ASN A 1 87 ? 7.006 4.747 -12.552 1.00 94.81 87 ASN A N 1
ATOM 710 C CA . ASN A 1 87 ? 6.682 5.812 -13.504 1.00 94.81 87 ASN A CA 1
ATOM 711 C C . ASN A 1 87 ? 7.713 6.948 -13.506 1.00 94.81 87 ASN A C 1
ATOM 713 O O . ASN A 1 87 ? 7.953 7.557 -14.556 1.00 94.81 87 ASN A O 1
ATOM 717 N N . LYS A 1 88 ? 8.388 7.198 -12.376 1.00 93.81 88 LYS A N 1
ATOM 718 C CA . LYS A 1 88 ? 9.517 8.140 -12.310 1.00 93.81 88 LYS A CA 1
ATOM 719 C C . LYS A 1 88 ? 10.651 7.695 -13.235 1.00 93.81 88 LYS A C 1
ATOM 721 O O . LYS A 1 88 ? 11.147 8.482 -14.044 1.00 93.81 88 LYS A O 1
ATOM 726 N N . HIS A 1 89 ? 10.997 6.413 -13.176 1.00 93.88 89 HIS A N 1
ATOM 727 C CA . HIS A 1 89 ? 12.014 5.818 -14.036 1.00 93.88 89 HIS A CA 1
ATOM 728 C C . HIS A 1 89 ? 11.577 5.767 -15.500 1.00 93.88 89 HIS A C 1
ATOM 730 O O . HIS A 1 89 ? 12.383 6.092 -16.365 1.00 93.88 89 HIS A O 1
ATOM 736 N N . ASN A 1 90 ? 10.306 5.478 -15.796 1.00 94.25 90 ASN A N 1
ATOM 737 C CA . ASN A 1 90 ? 9.776 5.520 -17.165 1.00 94.25 90 ASN A CA 1
ATOM 738 C C . ASN A 1 90 ? 10.018 6.877 -17.841 1.00 94.25 90 ASN A C 1
ATOM 740 O O . ASN A 1 90 ? 10.527 6.942 -18.964 1.00 94.25 90 ASN A O 1
ATOM 744 N N . ARG A 1 91 ? 9.704 7.976 -17.143 1.00 95.12 91 ARG A N 1
ATOM 745 C CA . ARG A 1 91 ? 9.939 9.338 -17.652 1.00 95.12 91 ARG A CA 1
ATOM 746 C C . ARG A 1 91 ? 11.430 9.615 -17.853 1.00 95.12 91 ARG A C 1
ATOM 748 O O . ARG A 1 91 ? 11.815 10.192 -18.870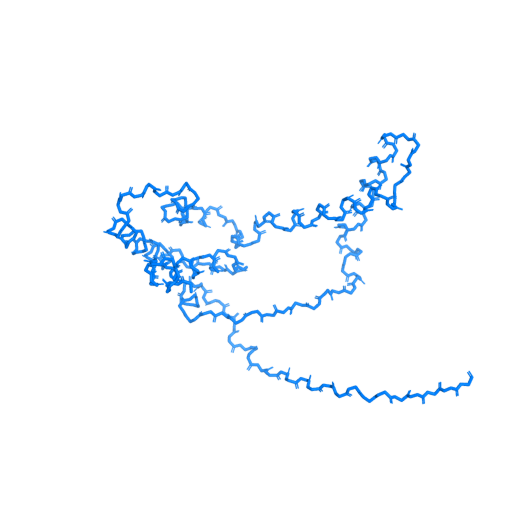 1.00 95.12 91 ARG A O 1
ATOM 755 N N . GLN A 1 92 ? 12.270 9.171 -16.919 1.00 96.12 92 GLN A N 1
ATOM 756 C CA . GLN A 1 92 ? 13.722 9.332 -17.001 1.00 96.12 92 GLN A CA 1
ATOM 757 C C . GLN A 1 92 ? 14.330 8.538 -18.168 1.00 96.12 92 GLN A C 1
ATOM 759 O O . GLN A 1 92 ? 15.114 9.088 -18.943 1.00 96.12 92 GLN A O 1
ATOM 764 N N . TYR A 1 93 ? 13.935 7.275 -18.340 1.00 96.00 93 TYR A N 1
ATOM 765 C CA . TYR A 1 93 ? 14.411 6.405 -19.414 1.00 96.00 93 TYR A CA 1
ATOM 766 C C . TYR A 1 93 ? 14.055 6.941 -20.785 1.00 96.00 93 TYR A C 1
ATOM 768 O O . TYR A 1 93 ? 14.932 7.063 -21.636 1.00 96.00 93 TYR A O 1
ATOM 776 N N . ARG A 1 94 ? 12.812 7.387 -20.962 1.00 94.94 94 ARG A N 1
ATOM 777 C CA . ARG A 1 94 ? 12.375 8.019 -22.206 1.00 94.94 94 ARG A CA 1
ATOM 778 C C . ARG A 1 94 ? 13.142 9.307 -22.538 1.00 94.94 94 ARG A C 1
ATOM 780 O O . ARG A 1 94 ? 13.275 9.666 -23.705 1.00 94.94 94 ARG A O 1
ATOM 787 N N . LYS A 1 95 ? 13.636 10.042 -21.535 1.00 95.00 95 LYS A N 1
ATOM 788 C CA . LYS A 1 95 ? 14.396 11.281 -21.769 1.00 95.00 95 LYS A CA 1
ATOM 789 C C . LYS A 1 95 ? 15.847 11.005 -22.172 1.00 95.00 95 LYS A C 1
ATOM 791 O O . LYS A 1 95 ? 16.341 11.681 -23.077 1.00 95.00 95 LYS A O 1
ATOM 796 N N . LEU A 1 96 ? 16.502 10.070 -21.480 1.00 95.44 96 LEU A N 1
ATOM 797 C CA . LEU A 1 96 ? 17.962 9.904 -21.492 1.00 95.44 96 LEU A CA 1
ATOM 798 C C . LEU A 1 96 ? 18.458 8.653 -22.229 1.00 95.44 96 LEU A C 1
ATOM 800 O O . LEU A 1 96 ? 19.596 8.638 -22.678 1.00 95.44 96 LEU A O 1
ATOM 804 N N . PHE A 1 97 ? 17.640 7.606 -22.343 1.00 92.94 97 PHE A N 1
ATOM 805 C CA . PHE A 1 97 ? 18.113 6.263 -22.701 1.00 92.94 97 PHE A CA 1
ATOM 806 C C . PHE A 1 97 ? 17.421 5.650 -23.928 1.00 92.94 97 PHE A C 1
ATOM 808 O O . PHE A 1 97 ? 17.674 4.491 -24.243 1.00 92.94 97 PHE A O 1
ATOM 815 N N . THR A 1 98 ? 16.565 6.402 -24.622 1.00 95.44 98 THR A N 1
ATOM 816 C CA . THR A 1 98 ? 15.846 5.939 -25.821 1.00 95.44 98 THR A CA 1
ATOM 817 C C . THR A 1 98 ? 16.231 6.743 -27.054 1.00 95.44 98 THR A C 1
ATOM 819 O O . THR A 1 98 ? 16.365 7.969 -26.976 1.00 95.44 98 THR A O 1
ATOM 822 N N . ARG A 1 99 ? 16.299 6.090 -28.218 1.00 94.94 99 ARG A N 1
ATOM 823 C CA . ARG A 1 99 ? 16.443 6.777 -29.508 1.00 94.94 99 ARG A CA 1
ATOM 824 C C . ARG A 1 99 ? 15.206 7.629 -29.808 1.00 94.94 99 ARG A C 1
ATOM 826 O O . ARG A 1 99 ? 14.074 7.215 -29.551 1.00 94.94 99 ARG A O 1
ATOM 833 N N . LYS A 1 100 ? 15.422 8.822 -30.373 1.00 93.88 100 LYS A N 1
ATOM 834 C CA . LYS A 1 100 ? 14.369 9.810 -30.704 1.00 93.88 100 LYS A CA 1
ATOM 835 C C . LYS A 1 100 ? 14.073 9.904 -32.205 1.00 93.88 100 LYS A C 1
ATOM 837 O O . LYS A 1 100 ? 13.553 10.909 -32.668 1.00 93.88 100 LYS A O 1
ATOM 842 N N . THR A 1 101 ? 14.424 8.864 -32.956 1.00 94.19 101 THR A N 1
ATOM 843 C CA . THR A 1 101 ? 14.238 8.795 -34.412 1.00 94.19 101 THR A CA 1
ATOM 844 C C . THR A 1 101 ? 12.782 8.520 -34.783 1.00 94.19 101 THR A C 1
ATOM 846 O O . THR A 1 101 ? 12.195 9.255 -35.566 1.00 94.19 101 THR A O 1
ATOM 849 N N . PHE A 1 102 ? 12.172 7.502 -34.171 1.00 94.94 102 PHE A N 1
ATOM 850 C CA . PHE A 1 102 ? 10.774 7.124 -34.383 1.00 94.94 102 PHE A CA 1
ATOM 851 C C . PHE A 1 102 ? 10.124 6.693 -33.074 1.00 94.94 102 PHE A C 1
ATOM 853 O O . PHE A 1 102 ? 10.778 6.112 -32.209 1.00 94.94 102 PHE A O 1
ATOM 860 N N . ARG A 1 103 ? 8.805 6.891 -32.958 1.00 93.25 103 ARG A N 1
ATOM 861 C CA . ARG A 1 103 ? 8.036 6.479 -31.769 1.00 93.25 103 ARG A CA 1
ATOM 862 C C . ARG A 1 103 ? 8.158 4.984 -31.476 1.00 93.25 103 ARG A C 1
ATOM 864 O O . ARG A 1 103 ? 8.243 4.606 -30.313 1.00 93.25 103 ARG A O 1
ATOM 871 N N . ILE A 1 104 ? 8.189 4.154 -32.520 1.00 96.69 104 ILE A N 1
ATOM 872 C CA . ILE A 1 104 ? 8.359 2.701 -32.388 1.00 96.69 104 ILE A CA 1
ATOM 873 C C . ILE A 1 104 ? 9.721 2.408 -31.755 1.00 96.69 104 ILE A C 1
ATOM 875 O O . ILE A 1 104 ? 9.771 1.755 -30.720 1.00 96.69 104 ILE A O 1
ATOM 879 N N . SER A 1 105 ? 10.799 2.982 -32.295 1.00 95.88 105 SER A N 1
ATOM 880 C CA . SER A 1 105 ? 12.157 2.819 -31.760 1.00 95.88 105 SER A CA 1
ATOM 881 C C . SER A 1 105 ? 12.296 3.335 -30.322 1.00 95.88 105 SER A C 1
ATOM 883 O O . SER A 1 105 ? 12.960 2.712 -29.499 1.00 95.88 105 SER A O 1
ATOM 885 N N . THR A 1 106 ? 11.632 4.443 -29.982 1.00 95.75 106 THR A N 1
ATOM 886 C CA . THR A 1 106 ? 11.597 4.952 -28.604 1.00 95.75 106 THR A CA 1
ATOM 887 C C . THR A 1 106 ? 10.945 3.947 -27.654 1.00 95.75 106 THR A C 1
ATOM 889 O O . THR A 1 106 ? 11.470 3.690 -26.572 1.00 95.75 106 THR A O 1
ATOM 892 N N . ASN A 1 107 ? 9.808 3.372 -28.052 1.00 96.00 107 ASN A N 1
ATOM 893 C CA . ASN A 1 107 ? 9.072 2.416 -27.230 1.00 96.00 107 ASN A CA 1
ATOM 894 C C . ASN A 1 107 ? 9.823 1.087 -27.082 1.00 96.00 107 ASN A C 1
ATOM 896 O O . ASN A 1 107 ? 9.833 0.534 -25.984 1.00 96.00 107 ASN A O 1
ATOM 900 N N . THR A 1 108 ? 10.485 0.597 -28.138 1.00 96.75 108 THR A N 1
ATOM 901 C CA . THR A 1 108 ? 11.300 -0.625 -28.049 1.00 96.75 108 THR A CA 1
ATOM 902 C C . THR A 1 108 ? 12.467 -0.447 -27.087 1.00 96.75 108 THR A C 1
ATOM 904 O O . THR A 1 108 ? 12.699 -1.302 -26.238 1.00 96.75 108 THR A O 1
ATOM 907 N N . ASP A 1 109 ? 13.168 0.687 -27.160 1.00 96.56 109 ASP A N 1
ATOM 908 C CA . ASP A 1 109 ? 14.307 0.961 -26.279 1.00 96.56 109 ASP A CA 1
ATOM 909 C C . ASP A 1 109 ? 13.863 1.112 -24.818 1.00 96.56 109 ASP A C 1
ATOM 911 O O . ASP A 1 109 ? 14.529 0.623 -23.902 1.00 96.56 109 ASP A O 1
ATOM 915 N N . LEU A 1 110 ? 12.713 1.762 -24.599 1.00 96.06 110 LEU A N 1
ATOM 916 C CA . LEU A 1 110 ? 12.118 1.901 -23.274 1.00 96.06 110 LEU A CA 1
ATOM 917 C C . LEU A 1 110 ? 11.769 0.530 -22.687 1.00 96.06 110 LEU A C 1
ATOM 919 O O . LEU A 1 110 ? 12.116 0.257 -21.539 1.00 96.06 110 LEU A O 1
ATOM 923 N N . LEU A 1 111 ? 11.129 -0.336 -23.479 1.00 96.00 111 LEU A N 1
ATOM 924 C CA . LEU A 1 111 ? 10.752 -1.681 -23.056 1.00 96.00 111 LEU A CA 1
ATOM 925 C C . LEU A 1 111 ? 11.982 -2.534 -22.735 1.00 96.00 111 LEU A C 1
ATOM 927 O O . LEU A 1 111 ? 12.047 -3.117 -21.657 1.00 96.00 111 LEU A O 1
ATOM 931 N N . HIS A 1 112 ? 12.989 -2.558 -23.613 1.00 96.62 112 HIS A N 1
ATOM 932 C CA . HIS A 1 112 ? 14.232 -3.295 -23.363 1.00 96.62 112 HIS A CA 1
ATOM 933 C C . HIS A 1 112 ? 14.917 -2.834 -22.076 1.00 96.62 112 HIS A C 1
ATOM 935 O O . HIS A 1 112 ? 15.352 -3.658 -21.273 1.00 96.62 112 HIS A O 1
ATOM 941 N N . ARG A 1 113 ? 14.975 -1.518 -21.834 1.00 95.25 113 ARG A N 1
ATOM 942 C CA . ARG A 1 113 ? 15.539 -0.983 -20.592 1.00 95.25 113 ARG A CA 1
ATOM 943 C C . ARG A 1 113 ? 14.754 -1.466 -19.376 1.00 95.25 113 ARG A C 1
ATOM 945 O O . ARG A 1 113 ? 15.373 -1.850 -18.387 1.00 95.25 113 ARG A O 1
ATOM 952 N N . LEU A 1 114 ? 13.423 -1.446 -19.442 1.00 94.50 114 LEU A N 1
ATOM 953 C CA . LEU A 1 114 ? 12.578 -1.918 -18.348 1.00 94.50 114 LEU A CA 1
ATOM 954 C C . LEU A 1 114 ? 12.803 -3.402 -18.060 1.00 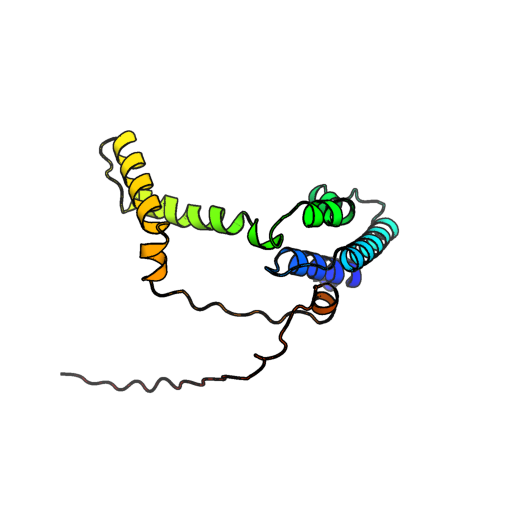94.50 114 LEU A C 1
ATOM 956 O O . LEU A 1 114 ? 13.017 -3.741 -16.900 1.00 94.50 114 LEU A O 1
ATOM 960 N N . LEU A 1 115 ? 12.883 -4.241 -19.093 1.00 95.12 115 LEU A N 1
ATOM 961 C CA . LEU A 1 115 ? 13.160 -5.672 -18.949 1.00 95.12 115 LEU A CA 1
ATOM 962 C C . LEU A 1 115 ? 14.507 -5.935 -18.262 1.00 95.12 115 LEU A C 1
ATOM 964 O O . LEU A 1 115 ? 14.558 -6.665 -17.279 1.00 95.12 115 LEU A O 1
ATOM 968 N N . ILE A 1 116 ? 15.578 -5.258 -18.691 1.00 93.38 116 ILE A N 1
ATOM 969 C CA . ILE A 1 116 ? 16.909 -5.372 -18.059 1.00 93.38 116 ILE A CA 1
ATOM 970 C C . ILE A 1 116 ? 16.866 -4.938 -16.590 1.00 93.38 116 ILE A C 1
ATOM 972 O O . ILE A 1 116 ? 17.586 -5.452 -15.732 1.00 93.38 116 ILE A O 1
ATOM 976 N N . THR A 1 117 ? 16.056 -3.930 -16.269 1.00 92.00 117 THR A N 1
ATOM 977 C CA . THR A 1 117 ? 15.955 -3.468 -14.886 1.00 92.00 117 THR A CA 1
ATOM 978 C C . THR A 1 117 ? 15.135 -4.376 -13.984 1.00 92.00 117 THR A C 1
ATOM 980 O O . THR A 1 117 ? 15.471 -4.435 -12.805 1.00 92.00 117 THR A O 1
ATOM 983 N N . SER A 1 118 ? 14.111 -5.045 -14.519 1.00 92.25 118 SER A N 1
ATOM 984 C CA . SER A 1 118 ? 13.246 -5.978 -13.790 1.00 92.25 118 SER A CA 1
ATOM 985 C C . SER A 1 118 ? 13.782 -7.408 -13.754 1.00 92.25 118 SER A C 1
ATOM 987 O O . SER A 1 118 ? 13.198 -8.240 -13.070 1.00 92.25 118 SER A O 1
ATOM 989 N N . ASP A 1 119 ? 14.850 -7.705 -14.496 1.00 94.75 119 ASP A N 1
ATOM 990 C CA . ASP A 1 119 ? 15.483 -9.020 -14.508 1.00 94.75 119 ASP A CA 1
ATOM 991 C C . ASP A 1 119 ? 15.909 -9.441 -13.082 1.00 94.75 119 ASP A C 1
ATOM 993 O O . ASP A 1 119 ? 16.712 -8.732 -12.464 1.00 94.75 119 ASP A O 1
ATOM 997 N N . PRO A 1 120 ? 15.396 -10.570 -12.546 1.00 93.06 120 PRO A N 1
ATOM 998 C CA . PRO A 1 120 ? 15.688 -11.003 -11.180 1.00 93.06 120 PRO A CA 1
ATOM 999 C C . PRO A 1 120 ? 17.160 -11.340 -10.938 1.00 93.06 120 PRO A C 1
ATOM 1001 O O . PRO A 1 120 ? 17.677 -11.079 -9.853 1.00 93.06 120 PRO A O 1
ATOM 1004 N N . TYR A 1 121 ? 17.840 -11.904 -11.939 1.00 93.81 121 TYR A N 1
ATOM 1005 C CA . TYR A 1 121 ? 19.246 -12.283 -11.840 1.00 93.81 121 TYR A CA 1
ATOM 1006 C C . TYR A 1 121 ? 20.142 -11.044 -11.838 1.00 93.81 121 TYR A C 1
ATOM 1008 O O . TYR A 1 121 ? 21.048 -10.920 -11.021 1.00 93.81 121 TYR A O 1
ATOM 1016 N N . ILE A 1 122 ? 19.856 -10.063 -12.694 1.00 92.94 122 ILE A N 1
ATOM 1017 C CA . ILE A 1 122 ? 20.587 -8.793 -12.666 1.00 92.94 122 ILE A CA 1
ATOM 1018 C C . ILE A 1 122 ? 20.254 -8.021 -11.382 1.00 92.94 122 ILE A C 1
ATOM 1020 O O . ILE A 1 122 ? 21.128 -7.365 -10.819 1.00 92.94 122 ILE A O 1
ATOM 1024 N N . ALA A 1 123 ? 19.007 -8.076 -10.907 1.00 90.56 123 ALA A N 1
ATOM 1025 C CA . ALA A 1 123 ? 18.595 -7.409 -9.677 1.00 90.56 123 ALA A CA 1
ATOM 1026 C C . ALA A 1 123 ? 19.298 -7.974 -8.435 1.00 90.56 123 ALA A C 1
ATOM 1028 O O . ALA A 1 123 ? 19.711 -7.181 -7.593 1.00 90.56 123 ALA A O 1
ATOM 1029 N N . SER A 1 124 ? 19.486 -9.294 -8.337 1.00 91.38 124 SER A N 1
ATOM 1030 C CA . SER A 1 124 ? 20.171 -9.921 -7.196 1.00 91.38 124 SER A CA 1
ATOM 1031 C C . SER A 1 124 ? 21.661 -9.574 -7.119 1.00 91.38 124 SER A C 1
ATOM 1033 O O . SER A 1 124 ? 22.228 -9.548 -6.032 1.00 91.38 124 SER A O 1
ATOM 1035 N N . LEU A 1 125 ? 22.286 -9.258 -8.256 1.00 91.56 125 LEU A N 1
ATOM 1036 C CA . LEU A 1 125 ? 23.679 -8.810 -8.329 1.00 91.56 125 LEU A CA 1
ATOM 1037 C C . LEU A 1 125 ? 23.855 -7.312 -8.024 1.00 91.56 125 LEU A C 1
ATOM 1039 O O . LEU A 1 125 ? 24.978 -6.853 -7.812 1.00 91.56 125 LEU A O 1
ATOM 1043 N N . ARG A 1 126 ? 22.777 -6.517 -8.033 1.00 88.88 126 ARG A N 1
ATOM 1044 C CA . ARG A 1 126 ? 22.844 -5.081 -7.723 1.00 88.88 126 ARG A CA 1
ATOM 1045 C C . ARG A 1 126 ? 22.887 -4.868 -6.213 1.00 88.88 126 ARG A C 1
ATOM 1047 O O . ARG A 1 126 ? 22.233 -5.573 -5.454 1.00 88.88 126 ARG A O 1
ATOM 1054 N N . ALA A 1 127 ? 23.599 -3.827 -5.785 1.00 84.75 127 ALA A N 1
ATOM 1055 C CA . ALA A 1 127 ? 23.577 -3.401 -4.392 1.00 84.75 127 ALA A CA 1
ATOM 1056 C C . ALA A 1 127 ? 22.141 -3.044 -3.970 1.00 84.75 127 ALA A C 1
ATOM 1058 O O . ALA A 1 127 ? 21.501 -2.177 -4.576 1.00 84.75 127 ALA A O 1
ATOM 1059 N N . ALA A 1 128 ? 21.641 -3.722 -2.938 1.00 79.75 128 ALA A N 1
ATOM 1060 C CA . ALA A 1 128 ? 20.321 -3.452 -2.394 1.00 79.75 128 ALA A CA 1
ATOM 1061 C C . ALA A 1 128 ? 20.320 -2.108 -1.642 1.00 79.75 128 ALA A C 1
ATOM 1063 O O . ALA A 1 128 ? 21.267 -1.808 -0.907 1.00 79.75 128 ALA A O 1
ATOM 1064 N N . PRO A 1 129 ? 19.270 -1.283 -1.794 1.00 78.12 129 PRO A N 1
ATOM 1065 C CA . PRO A 1 129 ? 19.123 -0.087 -0.980 1.00 78.12 129 PRO A CA 1
ATOM 1066 C C . PRO A 1 129 ? 18.908 -0.471 0.490 1.00 78.12 129 PRO A C 1
ATOM 1068 O O . PRO A 1 129 ? 18.212 -1.439 0.796 1.00 78.12 129 PRO A O 1
ATOM 1071 N N . LYS A 1 130 ? 19.477 0.313 1.413 1.00 78.81 130 LYS A N 1
ATOM 1072 C CA . LYS A 1 130 ? 19.241 0.142 2.853 1.00 78.81 130 LYS A CA 1
ATOM 1073 C C . LYS A 1 130 ? 17.785 0.500 3.174 1.00 78.81 130 LYS A C 1
ATOM 1075 O O . LYS A 1 130 ? 17.352 1.614 2.883 1.00 78.81 130 LYS A O 1
ATOM 1080 N N . SER A 1 131 ? 17.036 -0.420 3.780 1.00 74.00 131 SER A N 1
ATOM 1081 C CA . SER A 1 131 ? 15.677 -0.153 4.267 1.00 74.00 131 SER A CA 1
ATOM 1082 C C . SER A 1 131 ? 15.712 0.402 5.690 1.00 74.00 131 SER A C 1
ATOM 1084 O O . SER A 1 131 ? 16.322 -0.207 6.570 1.00 74.00 131 SER A O 1
ATOM 1086 N N . ILE A 1 132 ? 15.008 1.505 5.941 1.00 74.25 132 ILE A N 1
ATOM 1087 C CA . ILE A 1 132 ? 14.758 1.994 7.301 1.00 74.25 132 ILE A CA 1
ATOM 1088 C C . ILE A 1 132 ? 13.556 1.222 7.852 1.00 74.25 132 ILE A C 1
ATOM 1090 O O . ILE A 1 132 ? 12.462 1.306 7.296 1.00 74.25 132 ILE A O 1
ATOM 1094 N N . LYS A 1 133 ? 13.751 0.458 8.933 1.00 70.75 133 LYS A N 1
ATOM 1095 C CA . LYS A 1 133 ? 12.645 -0.198 9.643 1.00 70.75 133 LYS A CA 1
ATOM 1096 C C . LYS A 1 133 ? 11.953 0.839 10.532 1.00 70.75 133 LYS A C 1
ATOM 1098 O O . LYS A 1 133 ? 12.588 1.432 11.401 1.00 70.75 133 LYS A O 1
ATOM 1103 N N . GLN A 1 134 ? 10.661 1.068 10.316 1.00 72.81 134 GLN A N 1
ATOM 1104 C CA . GLN A 1 134 ? 9.857 1.923 11.188 1.00 72.81 134 GLN A CA 1
ATOM 1105 C C . GLN A 1 134 ? 9.363 1.123 12.401 1.00 72.81 134 GLN A C 1
ATOM 1107 O O . GLN A 1 134 ? 9.054 -0.065 12.296 1.00 72.81 134 GLN A O 1
ATOM 1112 N N . LYS A 1 135 ? 9.294 1.771 13.568 1.00 77.88 135 LYS A N 1
ATOM 1113 C CA . LYS A 1 135 ? 8.795 1.148 14.798 1.00 77.88 135 LYS A CA 1
ATOM 1114 C C . LYS A 1 135 ? 7.293 0.879 14.683 1.00 77.88 135 LYS A C 1
ATOM 1116 O O . LYS A 1 135 ? 6.529 1.793 14.396 1.00 77.88 135 LYS A O 1
ATOM 1121 N N . MET A 1 136 ? 6.888 -0.359 14.955 1.00 77.62 136 MET A N 1
ATOM 1122 C CA . MET A 1 136 ? 5.483 -0.773 14.952 1.00 77.62 136 MET A CA 1
ATOM 1123 C C . MET A 1 136 ? 4.774 -0.436 16.265 1.00 77.62 136 MET A C 1
ATOM 1125 O O . MET A 1 136 ? 5.345 -0.625 17.346 1.00 77.62 136 MET A O 1
ATOM 1129 N N . ASP A 1 137 ? 3.507 -0.023 16.179 1.00 81.75 137 ASP A N 1
ATOM 1130 C CA . ASP A 1 137 ? 2.685 0.233 17.360 1.00 81.75 137 ASP A CA 1
ATOM 1131 C C . ASP A 1 137 ? 2.288 -1.059 18.105 1.00 81.75 137 ASP A C 1
ATOM 1133 O O . ASP A 1 137 ? 2.161 -2.150 17.538 1.00 81.75 137 ASP A O 1
ATOM 1137 N N . ARG A 1 138 ? 2.065 -0.942 19.419 1.00 82.88 138 ARG A N 1
ATOM 1138 C CA . ARG A 1 138 ? 1.726 -2.079 20.288 1.00 82.88 138 ARG A CA 1
ATOM 1139 C C . ARG A 1 138 ? 0.345 -2.657 19.979 1.00 82.88 138 ARG A C 1
ATOM 1141 O O . ARG A 1 138 ? 0.151 -3.861 20.145 1.00 82.88 138 ARG A O 1
ATOM 1148 N N . GLU A 1 139 ? -0.619 -1.829 19.574 1.00 82.62 139 GLU A N 1
ATOM 1149 C CA . GLU A 1 139 ? -1.956 -2.304 19.194 1.00 82.62 139 GLU A CA 1
ATOM 1150 C C . GLU A 1 139 ? -1.915 -3.055 17.860 1.00 82.62 139 GLU A C 1
ATOM 1152 O O . GLU A 1 139 ? -2.512 -4.125 17.753 1.00 82.62 139 GLU A O 1
ATOM 1157 N N . MET A 1 140 ? -1.114 -2.577 16.904 1.00 83.56 140 MET A N 1
ATOM 1158 C CA . MET A 1 140 ? -0.875 -3.252 15.627 1.00 83.56 140 MET A CA 1
ATOM 1159 C C . MET A 1 140 ? -0.297 -4.660 15.826 1.00 83.56 140 MET A C 1
ATOM 1161 O O . MET A 1 140 ? -0.811 -5.617 15.252 1.00 83.56 140 MET A O 1
ATOM 1165 N N . LYS A 1 141 ? 0.705 -4.825 16.704 1.00 84.50 141 LYS A N 1
ATOM 1166 C CA . LYS A 1 141 ? 1.294 -6.146 17.007 1.00 84.50 141 LYS A CA 1
ATOM 1167 C C 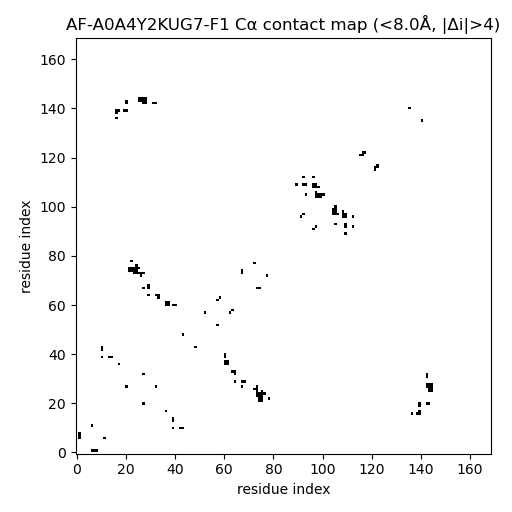. LYS A 1 141 ? 0.260 -7.178 17.478 1.00 84.50 141 LYS A C 1
ATOM 1169 O O . LYS A 1 141 ? 0.418 -8.363 17.213 1.00 84.50 141 LYS A O 1
ATOM 1174 N N . LYS A 1 142 ? -0.817 -6.752 18.151 1.00 86.00 142 LYS A N 1
ATOM 1175 C CA . LYS A 1 142 ? -1.877 -7.665 18.620 1.00 86.00 142 LYS A CA 1
ATOM 1176 C C . LYS A 1 142 ? -2.756 -8.201 17.489 1.00 86.00 142 LYS A C 1
ATOM 1178 O O . LYS A 1 142 ? -3.352 -9.266 17.670 1.00 86.00 142 LYS A O 1
ATOM 1183 N N . LEU A 1 143 ? -2.858 -7.461 16.381 1.00 85.12 143 LEU A N 1
ATOM 1184 C CA . LEU A 1 143 ? -3.690 -7.778 15.214 1.00 85.12 143 LEU A CA 1
ATOM 1185 C C . LEU A 1 143 ? -3.012 -8.748 14.238 1.00 85.12 143 LEU A C 1
ATOM 1187 O O . LEU A 1 143 ? -3.674 -9.282 13.352 1.00 85.12 143 LEU A O 1
ATOM 1191 N N . LEU A 1 144 ? -1.714 -8.990 14.395 1.00 85.69 144 LEU A N 1
ATOM 1192 C CA . LEU A 1 144 ? -0.949 -9.876 13.526 1.00 85.69 144 LEU A CA 1
ATOM 1193 C C . LEU A 1 144 ? -0.956 -11.316 14.037 1.00 85.69 144 LEU A C 1
ATOM 1195 O O . LEU A 1 144 ? -1.066 -11.576 15.240 1.00 85.69 144 LEU A O 1
ATOM 1199 N N . GLU A 1 145 ? -0.822 -12.259 13.108 1.00 79.88 145 GLU A N 1
ATOM 1200 C CA . GLU A 1 145 ? -0.449 -13.628 13.446 1.00 79.88 145 GLU A CA 1
ATOM 1201 C C . GLU A 1 145 ? 1.043 -13.631 13.788 1.00 79.88 145 GLU A C 1
ATOM 1203 O O . GLU A 1 145 ? 1.899 -13.535 12.913 1.00 79.88 145 GLU A O 1
ATOM 1208 N N . LEU A 1 146 ? 1.363 -13.682 15.082 1.00 68.75 146 LEU A N 1
ATOM 1209 C CA . LEU A 1 146 ? 2.734 -13.881 15.547 1.00 68.75 146 LEU A CA 1
ATOM 1210 C C . LEU A 1 146 ? 3.180 -15.297 15.165 1.00 68.75 146 LEU A C 1
ATOM 1212 O O . LEU A 1 146 ? 2.957 -16.250 15.909 1.00 68.75 146 LEU A O 1
ATOM 1216 N N . SER A 1 147 ? 3.810 -15.439 14.004 1.00 47.72 147 SER A N 1
ATOM 1217 C CA . SER A 1 147 ? 4.617 -16.609 13.669 1.00 47.72 147 SER A CA 1
ATOM 1218 C C . SER A 1 147 ? 6.094 -16.223 13.773 1.00 47.72 147 SER A C 1
ATOM 1220 O O . SER A 1 147 ? 6.563 -15.510 12.895 1.00 47.72 147 SER A O 1
ATOM 1222 N N . LEU A 1 148 ? 6.760 -16.669 14.855 1.00 47.62 148 LEU A N 1
ATOM 1223 C CA . LEU A 1 148 ? 8.219 -16.852 15.059 1.00 47.62 148 LEU A CA 1
ATOM 1224 C C . LEU A 1 148 ? 9.112 -15.793 14.361 1.00 47.62 148 LEU A C 1
ATOM 1226 O O . LEU A 1 148 ? 9.279 -15.844 13.151 1.00 47.62 148 LEU A O 1
ATOM 1230 N N . SER A 1 149 ? 9.742 -14.819 15.017 1.00 38.47 149 SER A N 1
ATOM 1231 C CA . SER A 1 149 ? 10.596 -14.914 16.206 1.00 38.47 149 SER A CA 1
ATOM 1232 C C . SER A 1 149 ? 10.903 -13.502 16.725 1.00 38.47 149 SER A C 1
ATOM 1234 O O . SER A 1 149 ? 11.394 -12.661 15.971 1.00 38.47 149 SER A O 1
ATOM 1236 N N . ASP A 1 150 ? 10.649 -13.258 18.011 1.00 39.25 150 ASP A N 1
ATOM 1237 C CA . ASP A 1 150 ? 11.087 -12.069 18.757 1.00 39.25 150 ASP A CA 1
ATOM 1238 C C . ASP A 1 150 ? 12.609 -12.108 19.018 1.00 39.25 150 ASP A C 1
ATOM 1240 O O . ASP A 1 150 ? 13.053 -12.074 20.158 1.00 39.25 150 ASP A O 1
ATOM 1244 N N . GLU A 1 151 ? 13.424 -12.214 17.970 1.00 39.72 151 GLU A N 1
ATOM 1245 C CA . GLU A 1 151 ? 14.887 -12.264 18.085 1.00 39.72 151 GLU A CA 1
ATOM 1246 C C . GLU A 1 151 ? 15.537 -11.446 16.968 1.00 39.72 151 GLU A C 1
ATOM 1248 O O . GLU A 1 151 ? 16.234 -12.014 16.151 1.00 39.72 151 GLU A O 1
ATOM 1253 N N . GLU A 1 152 ? 15.263 -10.139 16.880 1.00 37.03 152 GLU A N 1
ATOM 1254 C CA . GLU A 1 152 ? 16.212 -9.123 16.369 1.00 37.03 152 GLU A CA 1
ATOM 1255 C C . GLU A 1 152 ? 15.801 -7.723 16.880 1.00 37.03 152 GLU A C 1
ATOM 1257 O O . GLU A 1 152 ? 15.649 -6.771 16.117 1.00 37.03 152 GLU A O 1
AT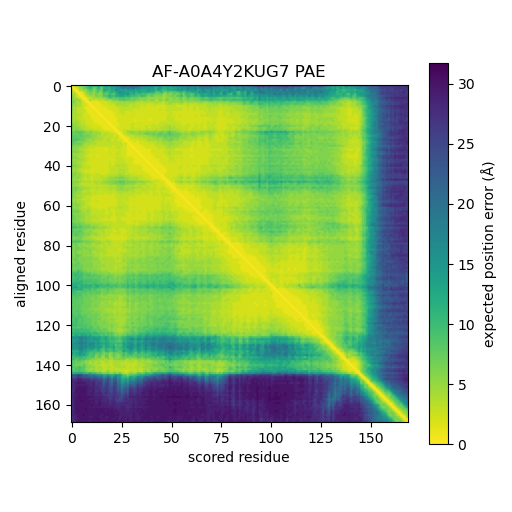OM 1262 N N . ASP A 1 153 ? 15.595 -7.587 18.194 1.00 37.06 153 ASP A N 1
ATOM 1263 C CA . ASP A 1 153 ? 15.741 -6.296 18.882 1.00 37.06 153 ASP A CA 1
ATOM 1264 C C . ASP A 1 153 ? 17.130 -6.292 19.552 1.00 37.06 153 ASP A C 1
ATOM 1266 O O . ASP A 1 153 ? 17.271 -6.382 20.769 1.00 37.06 153 ASP A O 1
ATOM 1270 N N . SER A 1 154 ? 18.192 -6.213 18.745 1.00 30.86 154 SER A N 1
ATOM 1271 C CA . SER A 1 154 ? 19.535 -5.876 19.227 1.00 30.86 154 SER A CA 1
ATOM 1272 C C . SER A 1 154 ? 20.171 -4.804 18.337 1.00 30.86 154 SER A C 1
ATOM 1274 O O . SER A 1 154 ? 20.710 -5.035 17.262 1.00 30.86 154 SER A O 1
ATOM 1276 N N . VAL A 1 155 ? 19.998 -3.571 18.811 1.00 39.06 155 VAL A N 1
ATOM 1277 C CA . VAL A 1 155 ? 20.956 -2.458 18.807 1.00 39.06 155 VAL A CA 1
ATOM 1278 C C . VAL A 1 155 ? 22.177 -2.625 17.890 1.00 39.06 155 VAL A C 1
ATOM 1280 O O . VAL A 1 155 ? 23.115 -3.338 18.231 1.00 39.06 155 VAL A O 1
ATOM 1283 N N . ILE A 1 156 ? 22.253 -1.804 16.839 1.00 32.22 156 ILE A N 1
ATOM 1284 C CA . ILE A 1 156 ? 23.526 -1.204 16.419 1.00 32.22 156 ILE A CA 1
ATOM 1285 C C . ILE A 1 156 ? 23.280 0.293 16.228 1.00 32.22 156 ILE A C 1
ATOM 1287 O O . ILE A 1 156 ? 22.795 0.748 15.193 1.00 32.22 156 ILE A O 1
ATOM 1291 N N . VAL A 1 157 ? 23.589 1.055 17.277 1.00 37.75 157 VAL A N 1
ATOM 1292 C CA . VAL A 1 157 ? 23.961 2.461 17.140 1.00 37.75 157 VAL A CA 1
ATOM 1293 C C . VAL A 1 157 ? 25.376 2.438 16.578 1.00 37.75 157 VAL A C 1
ATOM 1295 O O . VAL A 1 157 ? 26.303 2.037 17.273 1.00 37.75 157 VAL A O 1
ATOM 1298 N N . SER A 1 158 ? 25.542 2.807 15.314 1.00 31.98 158 SER A N 1
ATOM 1299 C CA . SER A 1 158 ? 26.847 3.204 14.795 1.00 31.98 158 SER A CA 1
ATOM 1300 C C . SER A 1 158 ? 26.840 4.722 14.683 1.00 31.98 158 SER A C 1
ATOM 1302 O O . SER A 1 158 ? 26.363 5.279 13.692 1.00 31.98 158 SER A O 1
ATOM 1304 N N . GLU A 1 159 ? 27.310 5.373 15.746 1.00 37.19 159 GLU A N 1
ATOM 1305 C CA . GLU A 1 159 ? 28.056 6.621 15.607 1.00 37.19 159 GLU A CA 1
ATOM 1306 C C . GLU A 1 159 ? 29.148 6.377 14.569 1.00 37.19 159 GLU A C 1
ATOM 1308 O O . GLU A 1 159 ? 29.922 5.432 14.708 1.00 37.19 159 GLU A O 1
ATOM 1313 N N . ASP A 1 160 ? 29.196 7.202 13.528 1.00 28.80 160 ASP A N 1
ATOM 1314 C CA . ASP A 1 160 ? 30.443 7.363 12.800 1.00 28.80 160 ASP A CA 1
ATOM 1315 C C . ASP A 1 160 ? 30.729 8.848 12.610 1.00 28.80 160 ASP A C 1
ATOM 1317 O O . ASP A 1 160 ? 29.975 9.606 11.992 1.00 28.80 160 ASP A O 1
ATOM 1321 N N . SER A 1 161 ? 31.809 9.225 13.275 1.00 34.56 161 SER A N 1
ATOM 1322 C CA . SER A 1 161 ? 32.477 10.507 13.286 1.00 34.56 161 SER A CA 1
ATOM 1323 C C . SER A 1 161 ? 33.238 10.626 11.971 1.00 34.56 161 SER A C 1
ATOM 1325 O O . SER A 1 161 ? 34.228 9.933 11.756 1.00 34.56 161 SER A O 1
ATOM 1327 N N . SER A 1 162 ? 32.802 11.519 11.086 1.00 36.81 162 SER A N 1
ATOM 1328 C CA . SER A 1 162 ? 33.570 11.866 9.894 1.00 36.81 162 SER A CA 1
ATOM 1329 C C . SER A 1 162 ? 34.786 12.712 10.284 1.00 36.81 162 SER A C 1
ATOM 1331 O O . SER A 1 162 ? 34.684 13.935 10.390 1.00 36.81 162 SER A O 1
ATOM 1333 N N . GLU A 1 163 ? 35.934 12.063 10.484 1.00 34.22 163 GLU A N 1
ATOM 1334 C CA . GLU A 1 163 ? 37.241 12.714 10.388 1.00 34.22 163 GLU A CA 1
ATOM 1335 C C . GLU A 1 163 ? 37.577 12.922 8.902 1.00 34.22 163 GLU A C 1
ATOM 1337 O O . GLU A 1 163 ? 37.890 11.984 8.167 1.00 34.22 163 GLU A O 1
ATOM 1342 N N . GLU A 1 164 ? 37.492 14.171 8.442 1.00 37.59 164 GLU A N 1
ATOM 1343 C CA . GLU A 1 164 ? 38.094 14.590 7.178 1.00 37.59 164 GLU A CA 1
ATOM 1344 C C . GLU A 1 164 ? 39.620 14.613 7.339 1.00 37.59 164 GLU A C 1
ATOM 1346 O O . GLU A 1 164 ? 40.166 15.473 8.030 1.00 37.59 164 GLU A O 1
ATOM 1351 N N . SER A 1 165 ? 40.329 13.701 6.671 1.00 35.31 165 SER A N 1
ATOM 1352 C CA . SER A 1 165 ? 41.763 13.865 6.421 1.00 35.31 165 SER A CA 1
ATOM 1353 C C . SER A 1 165 ? 41.993 14.302 4.976 1.00 35.31 165 SER A C 1
ATOM 1355 O O . SER A 1 165 ? 41.894 13.546 4.012 1.00 35.31 165 SER A O 1
ATOM 1357 N N . SER A 1 166 ? 42.294 15.592 4.857 1.00 41.19 166 SER A N 1
ATOM 1358 C CA . SER A 1 166 ? 42.962 16.208 3.717 1.00 41.19 166 SER A CA 1
ATOM 1359 C C . SER A 1 166 ? 44.256 15.452 3.397 1.00 41.19 166 SER A C 1
ATOM 1361 O O . SER A 1 166 ? 45.123 15.326 4.262 1.00 41.19 166 SER A O 1
ATOM 1363 N N . SER A 1 167 ? 44.444 15.053 2.141 1.00 35.41 167 SER A N 1
ATOM 1364 C CA . SER A 1 167 ? 45.786 14.908 1.572 1.00 35.41 167 SER A CA 1
ATOM 1365 C C . SER A 1 167 ? 45.797 15.429 0.138 1.00 35.41 167 SER A C 1
ATOM 1367 O O . SER A 1 167 ? 45.189 14.884 -0.778 1.00 35.41 167 SER A O 1
ATOM 1369 N N . SER A 1 168 ? 46.443 16.579 0.014 1.00 38.16 168 SER A N 1
ATOM 1370 C CA . SER A 1 168 ? 46.979 17.187 -1.192 1.00 38.16 168 SER A CA 1
ATOM 1371 C C . SER A 1 168 ? 48.198 16.415 -1.688 1.00 38.16 168 SER A C 1
ATOM 1373 O O . SER A 1 168 ? 49.087 16.157 -0.879 1.00 38.16 168 SER A O 1
ATOM 1375 N N . GLU A 1 169 ? 48.257 16.161 -2.994 1.00 35.03 169 GLU A N 1
ATOM 1376 C CA . GLU A 1 169 ? 49.458 16.191 -3.847 1.00 35.03 169 GLU A CA 1
ATOM 1377 C C . GLU A 1 169 ? 49.035 16.387 -5.312 1.00 35.03 169 GLU A C 1
ATOM 1379 O O . GLU A 1 169 ? 48.033 15.758 -5.730 1.00 35.03 169 GLU A O 1
#